Protein AF-A0A9P0TQM0-F1 (afdb_monomer)

pLDDT: mean 71.49, std 17.29, range [33.28, 93.62]

Foldseek 3Di:
DDDDDDPPDDPDDPFDDDPNDGDDPDPPPPDDDLPDFDDDDDDDDPCLVVDDPVVNCCCVPPVVVVVVVVCSVVVRDDDDPDDDDDDD

Solvent-accessible surface area (backbone atoms only — not comparable to full-atom values): 6316 Å² total; per-residue (Å²): 133,86,81,84,81,85,79,89,72,75,97,79,78,91,63,73,64,62,91,87,41,86,53,76,73,81,80,78,74,79,72,72,67,71,88,56,81,74,88,81,84,86,85,80,67,78,68,61,77,74,50,56,68,70,59,42,50,45,40,66,72,46,53,48,61,50,51,50,55,50,49,50,62,73,67,54,68,72,84,71,94,61,87,84,83,76,89,130

Mean predicted aligned error: 15.95 Å

Sequence (88 aa):
METGFVCSDELFGLTPVIRGVHIEPAHLVKKRSIDQPLRISIVYDHSVYRLEQEKFEMINNTILPDAVKFWEQALKVRKTGGPIRLNR

Structure (mmCIF, N/CA/C/O backbone):
data_AF-A0A9P0TQM0-F1
#
_entry.id   AF-A0A9P0TQM0-F1
#
loop_
_atom_site.group_PDB
_atom_site.id
_atom_site.type_symbol
_atom_site.label_atom_id
_atom_site.label_alt_id
_atom_site.label_comp_id
_atom_site.label_asym_id
_atom_site.label_entity_id
_atom_site.label_seq_id
_atom_site.pdbx_PDB_ins_code
_atom_site.Cartn_x
_atom_site.Cartn_y
_atom_site.Cartn_z
_atom_site.occupancy
_atom_site.B_iso_or_equiv
_atom_site.auth_seq_id
_atom_site.auth_comp_id
_atom_site.auth_asym_id
_atom_site.auth_atom_id
_atom_site.pdbx_PDB_model_num
ATOM 1 N N . MET A 1 1 ? -7.627 5.879 -74.582 1.00 33.50 1 MET A N 1
ATOM 2 C CA . MET A 1 1 ? -8.697 6.536 -73.810 1.00 33.50 1 MET A CA 1
ATOM 3 C C . MET A 1 1 ? -9.41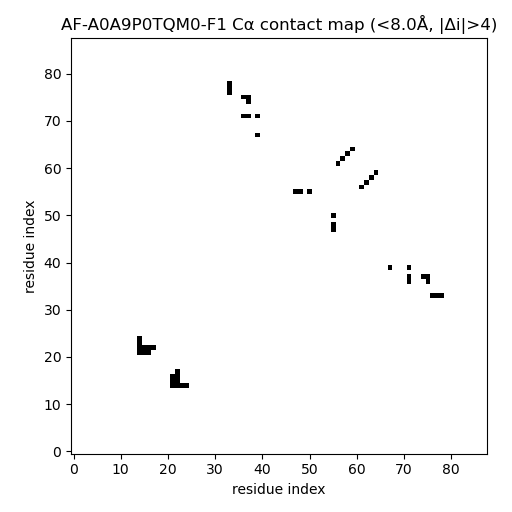2 5.408 -73.094 1.00 33.50 1 MET A C 1
ATOM 5 O O . MET A 1 1 ? -9.944 4.545 -73.771 1.00 33.50 1 MET A O 1
ATOM 9 N N . GLU A 1 2 ? -8.965 5.121 -71.870 1.00 40.28 2 GLU A N 1
ATOM 10 C CA . GLU A 1 2 ? -9.674 5.531 -70.638 1.00 40.28 2 GLU A CA 1
ATOM 11 C C . GLU A 1 2 ? -10.919 4.647 -70.456 1.00 40.28 2 GLU A C 1
ATOM 13 O O . GLU A 1 2 ? -11.756 4.601 -71.341 1.00 40.28 2 GLU A O 1
ATOM 18 N N . THR A 1 3 ? -11.108 3.852 -69.408 1.00 38.47 3 THR A N 1
ATOM 19 C CA . THR A 1 3 ? -10.579 3.833 -68.043 1.00 38.47 3 THR A CA 1
ATOM 20 C C . THR A 1 3 ? -10.681 2.390 -67.528 1.00 38.47 3 THR A C 1
ATOM 22 O O . THR A 1 3 ? -11.709 1.732 -67.679 1.00 38.47 3 THR A O 1
ATOM 25 N N . GLY A 1 4 ? -9.597 1.870 -66.949 1.00 35.94 4 GLY A N 1
ATOM 26 C CA . GLY A 1 4 ? -9.606 0.583 -66.255 1.00 35.94 4 GLY A CA 1
ATOM 27 C C . GLY A 1 4 ? -10.232 0.737 -64.873 1.00 35.94 4 GLY A C 1
ATOM 28 O O . GLY A 1 4 ? -9.904 1.674 -64.150 1.00 35.94 4 GLY A O 1
ATOM 29 N N . PHE A 1 5 ? -11.146 -0.177 -64.560 1.00 35.62 5 PHE A N 1
ATOM 30 C CA . PHE A 1 5 ? -11.902 -0.301 -63.319 1.00 35.62 5 PHE A CA 1
ATOM 31 C C . PHE A 1 5 ? -11.062 -0.058 -62.055 1.00 35.62 5 PHE A C 1
ATOM 33 O O . PHE A 1 5 ? -9.989 -0.630 -61.873 1.00 35.62 5 PHE A O 1
ATOM 40 N N . VAL A 1 6 ? -11.6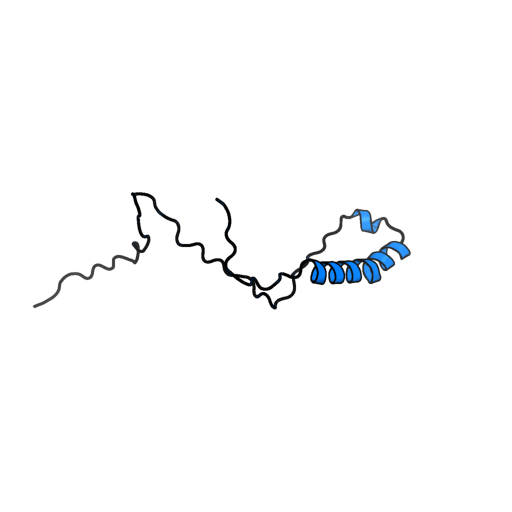13 0.752 -61.152 1.00 46.09 6 VAL A N 1
ATOM 41 C CA . VAL A 1 6 ? -11.140 0.901 -59.776 1.00 46.09 6 VAL A CA 1
ATOM 42 C C . VAL A 1 6 ? -11.520 -0.373 -59.019 1.00 46.09 6 VAL A C 1
ATOM 44 O O . VAL A 1 6 ? -12.691 -0.574 -58.708 1.00 46.09 6 VAL A O 1
ATOM 47 N N . CYS A 1 7 ? -10.550 -1.236 -58.719 1.00 33.28 7 CYS A N 1
ATOM 48 C CA . CYS A 1 7 ? -10.718 -2.237 -57.668 1.00 33.28 7 CYS A CA 1
ATOM 49 C C . CYS A 1 7 ? -10.332 -1.593 -56.338 1.00 33.28 7 CYS A C 1
ATOM 51 O O . CYS A 1 7 ? -9.157 -1.488 -55.985 1.00 33.28 7 CYS A O 1
ATOM 53 N N . SER A 1 8 ? -11.351 -1.123 -55.624 1.00 51.28 8 SER A N 1
ATOM 54 C CA . SER A 1 8 ? -11.309 -0.945 -54.180 1.00 51.28 8 SER A CA 1
ATOM 55 C C . SER A 1 8 ? -11.289 -2.332 -53.542 1.00 51.28 8 SER A C 1
ATOM 57 O O . SER A 1 8 ? -12.347 -2.873 -53.249 1.00 51.28 8 SER A O 1
ATOM 59 N N . ASP A 1 9 ? -10.104 -2.911 -53.368 1.00 42.66 9 ASP A N 1
ATOM 60 C CA . ASP A 1 9 ? -9.926 -4.049 -52.468 1.00 42.66 9 ASP A CA 1
ATOM 61 C C . ASP A 1 9 ? -9.102 -3.592 -51.268 1.00 42.66 9 ASP A C 1
ATOM 63 O O . ASP A 1 9 ? -7.970 -3.111 -51.372 1.00 42.66 9 ASP A O 1
ATOM 67 N N . GLU A 1 10 ? -9.784 -3.647 -50.133 1.00 42.28 10 GLU A N 1
ATOM 68 C CA . GLU A 1 10 ? -9.365 -3.215 -48.816 1.00 42.28 10 GLU A CA 1
ATOM 69 C C . GLU A 1 10 ? -8.027 -3.826 -48.393 1.00 42.28 10 GLU A C 1
ATOM 71 O O . GLU A 1 10 ? -7.663 -4.949 -48.742 1.00 42.28 10 GLU A O 1
ATOM 76 N N . LEU A 1 11 ? -7.303 -3.061 -47.573 1.00 47.88 11 LEU A N 1
ATOM 77 C CA . LEU A 1 11 ? -6.110 -3.479 -46.850 1.00 47.88 11 LEU A CA 1
ATOM 78 C C . LEU A 1 11 ? -6.356 -4.791 -46.079 1.00 47.88 11 LEU A C 1
ATOM 80 O O . LEU A 1 11 ? -6.737 -4.769 -44.911 1.00 47.88 11 LEU A O 1
ATOM 84 N N . PHE A 1 12 ? -6.057 -5.937 -46.682 1.00 39.97 12 PHE A N 1
A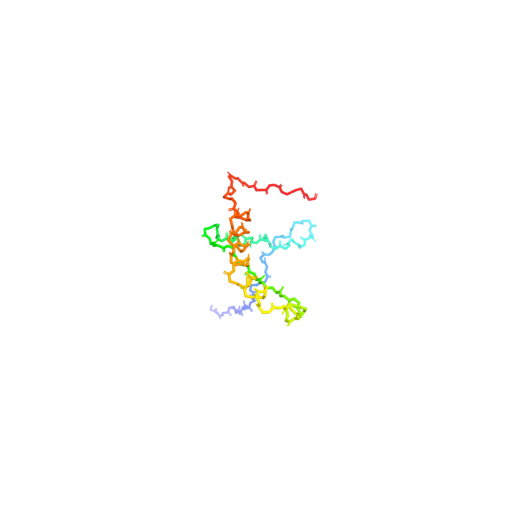TOM 85 C CA . PHE A 1 12 ? -6.000 -7.203 -45.957 1.00 39.97 12 PHE A CA 1
ATOM 86 C C . PHE A 1 12 ? -4.813 -8.039 -46.437 1.00 39.97 12 PHE A C 1
ATOM 88 O O . PHE A 1 12 ? -4.937 -8.946 -47.253 1.00 39.97 12 PHE A O 1
ATOM 95 N N . GLY A 1 13 ? -3.612 -7.701 -45.960 1.00 48.03 13 GLY A N 1
ATOM 96 C CA . GLY A 1 13 ? -2.410 -8.444 -46.356 1.00 48.03 13 GLY A CA 1
ATOM 97 C C . GLY A 1 13 ? -1.110 -8.096 -45.635 1.00 48.03 13 GLY A C 1
ATOM 98 O O . GLY A 1 13 ? -0.041 -8.400 -46.148 1.00 48.03 13 GLY A O 1
ATOM 99 N N . LEU A 1 14 ? -1.155 -7.459 -44.460 1.00 48.12 14 LEU A N 1
ATOM 100 C CA . LEU A 1 14 ? 0.055 -7.026 -43.741 1.00 48.12 14 LEU A CA 1
ATOM 101 C C . LEU A 1 14 ? 0.579 -8.045 -42.709 1.00 48.12 14 LEU A C 1
ATOM 103 O O . LEU A 1 14 ? 1.274 -7.653 -41.774 1.00 48.12 14 LEU A O 1
ATOM 107 N N . THR A 1 15 ? 0.276 -9.342 -42.834 1.00 51.66 15 THR A N 1
ATOM 108 C CA . THR A 1 15 ? 0.871 -10.360 -41.947 1.00 51.66 15 THR A CA 1
ATOM 109 C C . THR A 1 15 ? 1.979 -11.123 -42.675 1.00 51.66 15 THR A C 1
ATOM 111 O O . THR A 1 15 ? 1.678 -11.866 -43.612 1.00 51.66 15 THR A O 1
ATOM 114 N N . PRO A 1 16 ? 3.258 -10.984 -42.279 1.00 52.66 16 PRO A N 1
ATOM 115 C CA . PRO A 1 16 ? 4.336 -11.770 -42.864 1.00 52.66 16 PRO A CA 1
ATOM 116 C C . PRO A 1 16 ? 4.149 -13.252 -42.512 1.00 52.66 16 PRO A C 1
ATOM 118 O O . PRO A 1 16 ? 4.269 -13.654 -41.355 1.00 52.66 16 PRO A O 1
ATOM 121 N N . VAL A 1 17 ? 3.854 -14.075 -43.518 1.00 54.47 17 VAL A N 1
ATOM 122 C CA . VAL A 1 17 ? 3.748 -15.532 -43.371 1.00 54.47 17 VAL A CA 1
ATOM 123 C C . VAL A 1 17 ? 5.151 -16.128 -43.470 1.00 54.47 17 VAL A C 1
ATOM 125 O O . VAL A 1 17 ? 5.738 -16.191 -44.547 1.00 54.47 17 VAL A O 1
ATOM 128 N N . ILE A 1 18 ? 5.707 -16.585 -42.347 1.00 58.38 18 ILE A N 1
ATOM 129 C CA . ILE A 1 18 ? 6.965 -17.344 -42.328 1.00 58.38 18 ILE A CA 1
ATOM 130 C C . ILE A 1 18 ? 6.601 -18.822 -42.149 1.00 58.38 18 ILE A C 1
ATOM 132 O O . ILE A 1 18 ? 5.996 -19.201 -41.150 1.00 58.38 18 ILE A O 1
ATOM 136 N N . ARG A 1 19 ? 6.973 -19.667 -43.123 1.00 64.69 19 ARG A N 1
ATOM 137 C CA . ARG A 1 19 ? 6.749 -21.134 -43.120 1.00 64.69 19 ARG A CA 1
ATOM 138 C C . ARG A 1 19 ? 5.276 -21.570 -43.001 1.00 64.69 19 ARG A C 1
ATOM 140 O O . ARG A 1 19 ? 4.984 -22.565 -42.348 1.00 64.69 19 ARG A O 1
ATOM 147 N N . GLY A 1 20 ? 4.351 -20.839 -43.626 1.00 60.16 20 GLY A N 1
ATOM 148 C CA . GLY A 1 20 ? 2.930 -21.220 -43.672 1.00 60.16 20 GLY A CA 1
ATOM 149 C C . GLY A 1 20 ? 2.176 -21.068 -42.346 1.00 60.16 20 GLY A C 1
ATOM 150 O O . GLY A 1 20 ? 1.036 -21.509 -42.242 1.00 60.16 20 GLY A O 1
ATOM 151 N N . VAL A 1 21 ? 2.790 -20.438 -41.340 1.00 61.47 21 VAL A N 1
ATOM 152 C CA . VAL A 1 21 ? 2.148 -20.130 -40.061 1.00 61.47 21 VAL A CA 1
ATOM 153 C C . VAL A 1 21 ? 1.852 -18.637 -40.014 1.00 61.47 21 VAL A C 1
ATOM 155 O O . VAL A 1 21 ? 2.738 -17.811 -40.246 1.00 61.47 21 VAL A O 1
ATOM 158 N N . HIS A 1 22 ? 0.600 -18.293 -39.713 1.00 60.03 22 HIS A N 1
ATOM 159 C CA . HIS A 1 22 ? 0.203 -16.920 -39.429 1.00 60.03 22 HIS A CA 1
ATOM 160 C C . HIS A 1 22 ? 0.827 -16.519 -38.094 1.00 60.03 22 HIS A C 1
ATOM 162 O O . HIS A 1 22 ? 0.484 -17.055 -37.041 1.00 60.03 22 HIS A O 1
ATOM 168 N N . ILE A 1 23 ? 1.808 -15.624 -38.155 1.00 61.50 23 ILE A N 1
ATOM 169 C CA . ILE A 1 23 ? 2.423 -15.052 -36.966 1.00 61.50 23 ILE A CA 1
ATOM 170 C C . ILE A 1 23 ? 1.553 -13.865 -36.572 1.00 61.50 23 ILE A C 1
ATOM 172 O O . ILE A 1 23 ? 1.465 -12.891 -37.321 1.00 61.50 23 ILE A O 1
ATOM 176 N N . GLU A 1 24 ? 0.912 -13.961 -35.406 1.00 59.94 24 GLU A N 1
ATOM 177 C CA . GLU A 1 24 ? 0.261 -12.817 -34.768 1.00 59.94 24 GLU A CA 1
ATOM 178 C C . GLU A 1 24 ? 1.230 -11.624 -34.770 1.00 59.94 24 GLU A C 1
ATOM 180 O O . GLU A 1 24 ? 2.416 -11.807 -34.455 1.00 59.94 24 GLU A O 1
ATOM 185 N N . PRO A 1 25 ? 0.773 -10.414 -35.142 1.00 68.25 25 PRO A N 1
ATOM 186 C CA . PRO A 1 25 ? 1.634 -9.243 -35.199 1.00 68.25 25 PRO A CA 1
ATOM 187 C C . PRO A 1 25 ? 2.385 -9.085 -33.877 1.00 68.25 25 PRO A C 1
ATOM 189 O O . PRO A 1 25 ? 1.848 -9.388 -32.808 1.00 68.25 25 PRO A O 1
ATOM 192 N N . ALA A 1 26 ? 3.643 -8.632 -33.954 1.00 64.69 26 ALA A N 1
ATOM 193 C CA . ALA A 1 26 ? 4.501 -8.482 -32.784 1.00 64.69 26 ALA A CA 1
ATOM 194 C C . ALA A 1 26 ? 3.717 -7.782 -31.671 1.00 64.69 26 ALA A C 1
ATOM 196 O O . ALA A 1 26 ? 3.285 -6.643 -31.849 1.00 64.69 26 ALA A O 1
ATOM 197 N N . HIS A 1 27 ? 3.492 -8.487 -30.557 1.00 59.78 27 HIS A N 1
ATOM 198 C CA . HIS A 1 27 ? 2.697 -7.969 -29.455 1.00 59.78 27 HIS A CA 1
ATOM 199 C C . HIS A 1 27 ? 3.324 -6.648 -29.005 1.00 59.78 27 HIS A C 1
ATOM 201 O O . HIS A 1 27 ? 4.392 -6.632 -28.387 1.00 59.78 27 HIS A O 1
ATOM 207 N N . LEU A 1 28 ? 2.689 -5.529 -29.369 1.00 62.25 28 LEU A N 1
ATOM 208 C CA . LEU A 1 28 ? 3.132 -4.201 -28.977 1.00 62.25 28 LEU A CA 1
ATOM 209 C C . LEU A 1 28 ? 2.854 -4.074 -27.485 1.00 62.25 28 LEU A C 1
ATOM 211 O O . LEU A 1 28 ? 1.786 -3.621 -27.073 1.00 62.25 28 LEU A O 1
ATOM 215 N N . VAL A 1 29 ? 3.814 -4.509 -26.665 1.00 59.19 29 VAL A N 1
ATOM 216 C CA . VAL A 1 29 ? 3.778 -4.309 -25.218 1.00 59.19 29 VAL A CA 1
ATOM 217 C C . VAL A 1 29 ? 3.750 -2.800 -24.992 1.00 59.19 29 VAL A C 1
ATOM 219 O O . VAL A 1 29 ? 4.792 -2.140 -25.005 1.00 59.19 29 VAL A O 1
ATOM 222 N N . LYS A 1 30 ? 2.558 -2.231 -24.780 1.00 63.50 30 LYS A N 1
ATOM 223 C CA . LYS A 1 30 ? 2.411 -0.876 -24.249 1.00 63.50 30 LYS A CA 1
ATOM 224 C C . LYS A 1 30 ? 2.943 -0.911 -22.824 1.00 63.50 30 LYS A C 1
ATOM 226 O O . LYS A 1 30 ? 2.222 -1.220 -21.876 1.00 63.50 30 LYS A O 1
ATOM 231 N N . LYS A 1 31 ? 4.250 -0.674 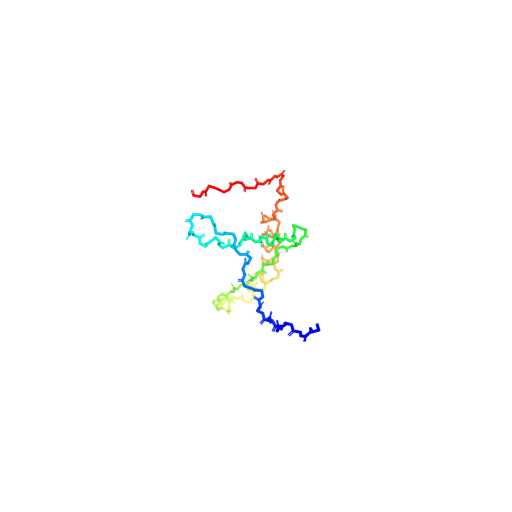-22.684 1.00 64.81 31 LYS A N 1
ATOM 232 C CA . LYS A 1 31 ? 4.891 -0.548 -21.379 1.00 64.81 31 LYS A CA 1
ATOM 233 C C . LYS A 1 31 ? 4.151 0.547 -20.621 1.00 64.81 31 LYS A C 1
ATOM 235 O O . LYS A 1 31 ? 3.982 1.657 -21.122 1.00 64.81 31 LYS A O 1
ATOM 240 N N . ARG A 1 32 ? 3.685 0.205 -19.423 1.00 62.34 32 ARG A N 1
ATOM 241 C CA . ARG A 1 32 ? 3.134 1.175 -18.476 1.00 62.34 32 ARG A CA 1
ATOM 242 C C . ARG A 1 32 ? 4.195 2.255 -18.247 1.00 62.34 32 ARG A C 1
ATOM 244 O O . ARG A 1 32 ? 5.382 1.922 -18.194 1.00 62.34 32 ARG A O 1
ATOM 251 N N . SER A 1 33 ? 3.790 3.522 -18.143 1.00 68.69 33 SER A N 1
ATOM 252 C CA . SER A 1 33 ? 4.736 4.579 -17.775 1.00 68.69 33 SER A CA 1
ATOM 253 C C . SER A 1 33 ? 5.345 4.227 -16.421 1.00 68.69 33 SER A C 1
ATOM 255 O O . SER A 1 33 ? 4.619 3.975 -15.462 1.00 68.69 33 SER A O 1
ATOM 257 N N . ILE A 1 34 ? 6.674 4.156 -16.362 1.00 67.50 34 ILE A N 1
ATOM 258 C CA . ILE A 1 34 ? 7.407 3.723 -15.163 1.00 67.50 34 ILE A CA 1
ATOM 259 C C . ILE A 1 34 ? 7.291 4.773 -14.051 1.00 67.50 34 ILE A C 1
ATOM 261 O O . ILE A 1 34 ? 7.434 4.458 -12.874 1.00 67.50 34 ILE A O 1
ATOM 265 N N . ASP A 1 35 ? 7.010 6.017 -14.433 1.00 70.75 35 ASP A N 1
ATOM 266 C CA . ASP A 1 35 ? 6.910 7.146 -13.517 1.00 70.75 35 ASP A CA 1
ATOM 267 C C . ASP A 1 35 ? 5.481 7.312 -12.950 1.00 70.75 35 ASP A C 1
ATOM 269 O O . ASP A 1 35 ? 5.255 8.168 -12.099 1.00 70.75 35 ASP A O 1
ATOM 273 N N . GLN A 1 36 ? 4.509 6.493 -13.382 1.00 73.38 36 GLN A N 1
ATOM 274 C CA . GLN A 1 36 ? 3.163 6.492 -12.802 1.00 73.38 36 GLN A CA 1
ATOM 275 C C . GLN A 1 36 ? 3.106 5.639 -11.522 1.00 73.38 36 GLN A C 1
ATOM 277 O O . GLN A 1 36 ? 3.642 4.526 -11.510 1.00 73.38 36 GLN A O 1
ATOM 282 N N . PRO A 1 37 ? 2.428 6.112 -10.458 1.00 70.19 37 PRO A N 1
ATOM 283 C CA . PRO A 1 37 ? 2.210 5.313 -9.257 1.00 70.19 37 PRO A CA 1
ATOM 284 C C . PRO A 1 37 ? 1.340 4.084 -9.559 1.00 70.19 37 PRO A C 1
ATOM 286 O O . PRO A 1 37 ? 0.518 4.082 -10.483 1.00 70.19 37 PRO A O 1
ATOM 289 N N . LEU A 1 38 ? 1.526 3.020 -8.775 1.00 76.31 38 LEU A N 1
ATOM 290 C CA . LEU A 1 38 ? 0.709 1.814 -8.877 1.00 76.31 38 LEU A CA 1
ATOM 291 C C . LEU A 1 38 ? -0.737 2.113 -8.484 1.00 76.31 38 LEU A C 1
ATOM 293 O O . LEU A 1 38 ? -0.999 2.763 -7.481 1.00 76.31 38 LEU A O 1
ATOM 297 N N . ARG A 1 39 ? -1.687 1.591 -9.261 1.00 79.88 39 ARG A N 1
ATOM 298 C CA . ARG A 1 39 ? -3.109 1.643 -8.908 1.00 79.88 39 ARG A CA 1
ATOM 299 C C . ARG A 1 39 ? -3.435 0.447 -8.020 1.00 79.88 39 ARG A C 1
ATOM 301 O O . ARG A 1 39 ? -3.477 -0.676 -8.519 1.00 79.88 39 ARG A O 1
ATOM 308 N N . ILE A 1 40 ? -3.649 0.691 -6.730 1.00 83.56 40 ILE A N 1
ATOM 309 C CA . ILE A 1 40 ? -4.037 -0.329 -5.748 1.00 83.56 40 ILE A CA 1
ATOM 310 C C . ILE A 1 40 ? -5.541 -0.201 -5.496 1.00 83.56 40 ILE A C 1
ATOM 312 O O . ILE A 1 40 ? -6.028 0.875 -5.161 1.00 83.56 40 ILE A O 1
ATOM 316 N N . SER A 1 41 ? -6.281 -1.293 -5.692 1.00 86.62 41 SER A N 1
ATOM 317 C CA . SER A 1 41 ? -7.696 -1.387 -5.324 1.00 86.62 41 SER A CA 1
ATOM 318 C C . SER A 1 41 ? -7.815 -2.239 -4.072 1.00 86.62 41 SER A C 1
ATOM 320 O O . SER A 1 41 ? -7.181 -3.288 -3.966 1.00 86.62 41 SER A O 1
ATOM 322 N N . ILE A 1 42 ? -8.608 -1.759 -3.125 1.00 83.69 42 ILE A N 1
ATOM 323 C CA . ILE A 1 42 ? -8.804 -2.382 -1.827 1.00 83.69 42 ILE A CA 1
ATOM 324 C C . ILE A 1 42 ? -10.235 -2.908 -1.775 1.00 83.69 42 ILE A C 1
A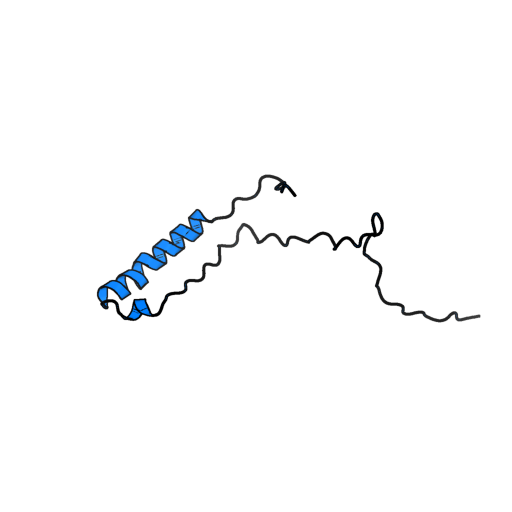TOM 326 O O . ILE A 1 42 ? -11.177 -2.154 -2.016 1.00 83.69 42 ILE A O 1
ATOM 330 N N . VAL A 1 43 ? -10.393 -4.189 -1.451 1.00 86.38 43 VAL A N 1
ATOM 331 C CA . VAL A 1 43 ? -11.700 -4.836 -1.304 1.00 86.38 43 VAL A CA 1
ATOM 332 C C . VAL A 1 43 ? -11.715 -5.596 0.012 1.00 86.38 43 VAL A C 1
ATOM 334 O O . VAL A 1 43 ? -10.830 -6.412 0.269 1.00 86.38 43 VAL A O 1
ATOM 337 N N . TYR A 1 44 ? -12.726 -5.320 0.831 1.00 82.62 44 TYR A N 1
ATOM 338 C CA . TYR A 1 44 ? -12.960 -6.015 2.089 1.00 82.62 44 TYR A CA 1
ATOM 339 C C . TYR A 1 44 ? -14.138 -6.956 1.982 1.00 82.62 44 TYR A C 1
ATOM 341 O O . TYR A 1 44 ? -15.094 -6.710 1.247 1.00 82.62 44 TYR A O 1
ATOM 349 N N . ASP A 1 45 ? -14.067 -8.004 2.786 1.00 88.62 45 ASP A N 1
ATOM 350 C CA . ASP A 1 45 ? -15.225 -8.818 3.091 1.00 88.62 45 ASP A CA 1
ATOM 351 C C . ASP A 1 45 ? -16.157 -8.097 4.085 1.00 88.62 45 ASP A C 1
ATOM 353 O O . ASP A 1 45 ? -15.736 -7.253 4.883 1.00 88.62 45 ASP A O 1
ATOM 357 N N . HIS A 1 46 ? -17.437 -8.463 4.067 1.00 87.81 46 HIS A N 1
ATOM 358 C CA . HIS A 1 46 ? -18.459 -7.872 4.932 1.00 87.81 46 HIS A CA 1
ATOM 359 C C . HIS A 1 46 ? -18.229 -8.142 6.428 1.00 87.81 46 HIS A C 1
ATOM 361 O O . HIS A 1 46 ? -18.809 -7.462 7.276 1.00 87.81 46 HIS A O 1
ATOM 367 N N . SER A 1 47 ? -17.376 -9.105 6.788 1.00 86.75 47 SER A N 1
ATOM 368 C CA . SER A 1 47 ? -16.989 -9.365 8.180 1.00 86.75 47 SER A CA 1
ATOM 369 C C . SER A 1 47 ? -16.385 -8.153 8.898 1.00 86.75 47 SER A C 1
ATOM 371 O O . SER A 1 47 ? -16.512 -8.054 10.118 1.00 86.75 47 SER A O 1
ATOM 373 N N . VAL A 1 48 ? -15.815 -7.190 8.167 1.00 82.88 48 VAL A N 1
ATOM 374 C CA . VAL A 1 48 ? -15.231 -5.964 8.736 1.00 82.88 48 VAL A CA 1
ATOM 375 C C . VAL A 1 48 ? -16.272 -5.112 9.478 1.00 82.88 48 VAL A C 1
ATOM 377 O O . VAL A 1 48 ? -15.938 -4.470 10.471 1.00 82.88 48 VAL A O 1
ATOM 380 N N . TYR A 1 49 ? -17.549 -5.172 9.085 1.00 82.88 49 TYR A N 1
ATOM 381 C CA . TYR A 1 49 ? -18.635 -4.443 9.757 1.00 82.88 49 TYR A CA 1
ATOM 382 C C . TYR A 1 49 ? -19.064 -5.058 11.097 1.00 82.88 49 TYR A C 1
ATOM 384 O O . TYR A 1 49 ? -19.850 -4.458 11.823 1.00 82.88 49 TYR A O 1
ATOM 392 N N . ARG A 1 50 ? -18.586 -6.265 11.428 1.00 89.88 50 ARG A N 1
ATOM 393 C CA . ARG A 1 50 ? -18.866 -6.929 12.714 1.00 89.88 50 ARG A CA 1
ATOM 394 C C . ARG A 1 50 ? -17.865 -6.557 13.808 1.00 89.88 50 ARG A C 1
ATOM 396 O O . ARG A 1 50 ? -18.013 -7.013 14.938 1.00 89.88 50 ARG A O 1
ATOM 403 N N . LEU A 1 51 ? -16.824 -5.802 13.465 1.00 88.44 51 LEU A N 1
ATOM 404 C CA . LEU A 1 51 ? -15.812 -5.357 14.413 1.00 88.44 51 LEU A CA 1
ATOM 405 C C . LEU A 1 51 ? -16.360 -4.245 15.310 1.00 88.44 51 LEU A C 1
ATOM 407 O O . LEU A 1 51 ? -17.254 -3.493 14.928 1.00 88.44 51 LEU A O 1
ATOM 411 N N . GLU A 1 52 ? -15.783 -4.129 16.503 1.00 93.62 52 GLU A N 1
ATOM 412 C CA . GLU A 1 52 ? -16.006 -2.973 17.369 1.00 93.62 52 GLU A CA 1
ATOM 413 C C . GLU A 1 52 ? -15.584 -1.686 16.651 1.00 93.62 52 GLU A C 1
ATOM 415 O O . GLU A 1 52 ? -14.588 -1.669 15.919 1.00 93.62 52 GLU A O 1
ATOM 420 N N . GLN A 1 53 ? -16.327 -0.606 16.901 1.00 90.62 53 GLN A N 1
ATOM 421 C CA . GLN A 1 53 ? -16.146 0.689 16.243 1.00 90.62 53 GLN A CA 1
ATOM 422 C C . GLN A 1 53 ? -14.692 1.186 16.313 1.00 90.62 53 GLN A C 1
ATOM 424 O O . GLN A 1 53 ? -14.139 1.612 15.304 1.00 90.62 53 GLN A O 1
ATOM 429 N N . GLU A 1 54 ? -14.042 1.041 17.469 1.00 92.88 54 GLU A N 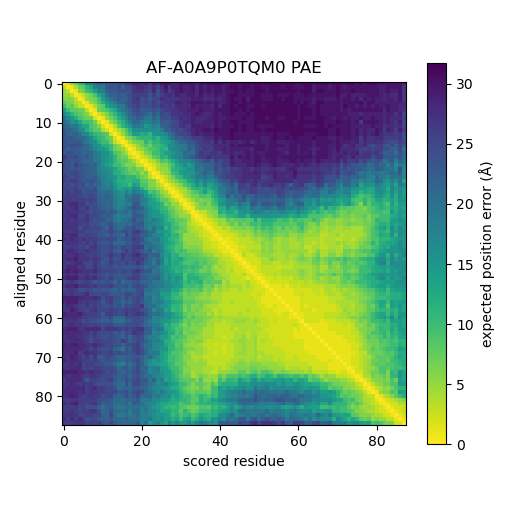1
ATOM 430 C CA . GLU A 1 54 ? -12.641 1.432 17.678 1.00 92.88 54 GLU A CA 1
ATOM 431 C C . GLU A 1 54 ? -11.681 0.704 16.722 1.00 92.88 54 GLU A C 1
ATOM 433 O O . GLU A 1 54 ? -10.807 1.312 16.101 1.00 92.88 54 GLU A O 1
ATOM 438 N N . LYS A 1 55 ? -11.872 -0.607 16.537 1.00 90.38 55 LYS A N 1
ATOM 439 C CA . LYS A 1 55 ? -11.044 -1.417 15.633 1.00 90.38 55 LYS A CA 1
ATOM 440 C C . LYS A 1 55 ? -11.306 -1.061 14.177 1.00 90.38 55 LYS A C 1
ATOM 442 O O . LYS A 1 55 ? -10.364 -1.004 13.388 1.00 90.38 55 LYS A O 1
ATOM 447 N N . PHE A 1 56 ? -12.566 -0.818 13.823 1.00 90.25 56 PHE A N 1
ATOM 448 C CA . PHE A 1 56 ? -12.939 -0.393 12.478 1.00 90.25 56 PHE A CA 1
ATOM 449 C C . PHE A 1 56 ? -12.290 0.950 12.117 1.00 90.25 56 PHE A C 1
ATOM 451 O O . PHE A 1 56 ? -11.676 1.077 11.056 1.00 90.25 56 PHE A O 1
ATOM 458 N N . GLU A 1 57 ? -12.354 1.923 13.027 1.00 91.12 57 GLU A N 1
ATOM 459 C CA . GLU A 1 57 ? -11.725 3.234 12.860 1.00 91.12 57 GLU A CA 1
ATOM 460 C C . GLU A 1 57 ? -10.205 3.130 12.757 1.00 91.12 57 GLU A C 1
ATOM 462 O O . GLU A 1 57 ? -9.615 3.736 11.863 1.00 91.12 57 GLU A O 1
ATOM 467 N N . MET A 1 58 ? -9.566 2.320 13.606 1.00 92.56 58 MET A N 1
ATOM 468 C CA . MET A 1 58 ? -8.119 2.097 13.550 1.00 92.56 58 MET A CA 1
ATOM 469 C C . MET A 1 58 ? -7.688 1.494 12.210 1.00 92.56 58 MET A C 1
ATOM 471 O O . MET A 1 58 ? -6.707 1.939 11.606 1.00 92.56 58 MET A O 1
ATOM 475 N N . ILE A 1 59 ? -8.422 0.488 11.724 1.00 89.38 59 ILE A N 1
ATOM 476 C CA . ILE A 1 59 ? -8.145 -0.123 10.425 1.00 89.38 59 ILE A CA 1
ATOM 477 C C . ILE A 1 59 ? -8.257 0.953 9.343 1.00 89.38 59 ILE A C 1
ATOM 479 O O . ILE A 1 59 ? -7.277 1.218 8.648 1.00 89.38 59 ILE A O 1
ATOM 483 N N . ASN A 1 60 ? -9.405 1.623 9.254 1.00 88.62 60 ASN A N 1
ATOM 484 C CA . ASN A 1 60 ? -9.700 2.547 8.166 1.00 88.62 60 ASN A CA 1
ATOM 485 C C . ASN A 1 60 ? -8.787 3.783 8.138 1.00 88.62 60 ASN A C 1
ATOM 487 O O . ASN A 1 60 ? -8.363 4.214 7.067 1.00 88.62 60 ASN A O 1
ATOM 491 N N . ASN A 1 61 ? -8.461 4.336 9.306 1.00 90.44 61 ASN A N 1
ATOM 492 C CA . ASN A 1 61 ? -7.758 5.614 9.402 1.00 90.44 61 ASN A CA 1
ATOM 493 C C . ASN A 1 61 ? -6.236 5.469 9.516 1.00 90.44 61 ASN A C 1
ATOM 495 O O . ASN A 1 61 ? -5.518 6.421 9.211 1.00 90.44 61 ASN A O 1
ATOM 499 N N . THR A 1 62 ? -5.728 4.313 9.951 1.00 92.38 62 THR A N 1
ATOM 500 C CA . THR A 1 62 ? -4.292 4.128 10.220 1.00 92.38 62 THR A CA 1
ATOM 501 C C . THR A 1 62 ? -3.716 2.962 9.435 1.00 92.38 62 THR A C 1
ATOM 503 O O . THR A 1 62 ? -2.843 3.156 8.591 1.00 92.38 62 THR A O 1
ATOM 506 N N . ILE A 1 63 ? -4.232 1.750 9.654 1.00 91.06 63 ILE A N 1
ATOM 507 C CA . ILE A 1 63 ? -3.613 0.537 9.103 1.00 91.06 63 ILE A CA 1
ATOM 508 C C . ILE A 1 63 ? -3.677 0.522 7.575 1.00 91.06 63 ILE A C 1
ATOM 510 O O . ILE A 1 63 ? -2.688 0.193 6.921 1.00 91.06 63 ILE A O 1
ATOM 514 N N . LEU A 1 64 ? -4.824 0.878 6.989 1.00 89.00 64 LEU A N 1
ATOM 515 C CA . LEU A 1 64 ? -4.996 0.806 5.538 1.00 89.00 64 LEU A CA 1
ATOM 516 C C . LEU A 1 64 ? -4.188 1.860 4.786 1.00 89.00 64 LEU A C 1
ATOM 518 O O . LEU A 1 64 ? -3.476 1.474 3.856 1.00 89.00 64 LEU A O 1
ATOM 522 N N . PRO A 1 65 ? -4.218 3.151 5.169 1.00 90.69 65 PRO A N 1
ATOM 523 C CA . PRO A 1 65 ? -3.361 4.146 4.536 1.00 90.69 65 PRO A CA 1
ATOM 524 C C . PRO A 1 65 ? -1.878 3.769 4.590 1.00 90.69 65 PRO A C 1
ATOM 526 O O . PRO A 1 65 ? -1.162 3.960 3.607 1.00 90.69 65 PRO A O 1
ATOM 529 N N . ASP A 1 66 ? -1.414 3.201 5.703 1.00 92.88 66 ASP A N 1
ATOM 530 C CA . ASP A 1 66 ? -0.010 2.826 5.857 1.00 92.88 66 ASP A CA 1
ATOM 531 C C . ASP A 1 66 ? 0.351 1.573 5.054 1.00 92.88 66 ASP A C 1
ATOM 533 O O . ASP A 1 66 ? 1.390 1.548 4.388 1.00 92.88 66 ASP A O 1
ATOM 537 N N . ALA A 1 67 ? -0.532 0.572 5.014 1.00 90.12 67 ALA A N 1
ATOM 538 C CA . ALA A 1 67 ? -0.360 -0.598 4.160 1.00 90.12 67 ALA A CA 1
ATOM 539 C C . ALA A 1 67 ? -0.309 -0.216 2.672 1.00 90.12 67 ALA A C 1
ATOM 541 O O . ALA A 1 67 ? 0.547 -0.711 1.939 1.00 90.12 67 ALA A O 1
ATOM 542 N N . VAL A 1 68 ? -1.184 0.687 2.219 1.00 88.19 68 VAL A N 1
ATOM 543 C CA . VAL A 1 68 ? -1.190 1.174 0.830 1.00 88.19 68 VAL A CA 1
ATOM 544 C C . VAL A 1 68 ? 0.139 1.834 0.492 1.00 88.19 68 VAL A C 1
ATOM 546 O O . VAL A 1 68 ? 0.783 1.424 -0.472 1.00 88.19 68 VAL A O 1
ATOM 549 N N . LYS A 1 69 ? 0.600 2.783 1.317 1.00 88.44 69 LYS A N 1
ATOM 550 C CA . LYS A 1 69 ?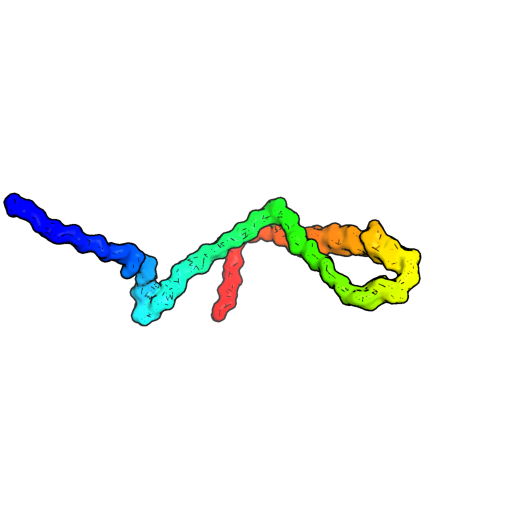 1.896 3.454 1.117 1.00 88.44 69 LYS A CA 1
ATOM 551 C C . LYS A 1 69 ? 3.049 2.455 1.059 1.00 88.44 69 LYS A C 1
ATOM 553 O O . LYS A 1 69 ? 3.923 2.572 0.200 1.00 88.44 69 LYS A O 1
ATOM 558 N N . PHE A 1 70 ? 3.052 1.469 1.957 1.00 90.50 70 PHE A N 1
ATOM 559 C CA . PHE A 1 70 ? 4.072 0.425 1.978 1.00 90.50 70 PHE A CA 1
ATOM 560 C C . PHE A 1 70 ? 4.098 -0.352 0.658 1.00 90.50 70 PHE A C 1
ATOM 562 O O . PHE A 1 70 ? 5.155 -0.491 0.042 1.00 90.50 70 PHE A O 1
ATOM 569 N N . TRP A 1 71 ? 2.941 -0.816 0.182 1.00 86.62 71 TRP A N 1
ATOM 570 C CA . TRP A 1 71 ? 2.859 -1.594 -1.053 1.00 86.62 71 TRP A CA 1
ATOM 571 C C . TRP A 1 71 ? 3.147 -0.766 -2.305 1.00 86.62 71 TRP A C 1
ATOM 573 O O . TRP A 1 71 ? 3.795 -1.274 -3.219 1.00 86.62 71 TRP A O 1
ATOM 583 N N . GLU A 1 72 ? 2.750 0.507 -2.348 1.00 84.62 72 GLU A N 1
ATOM 584 C CA . GLU A 1 72 ? 3.116 1.424 -3.436 1.00 84.62 72 GLU A CA 1
ATOM 585 C C . GLU A 1 72 ? 4.636 1.545 -3.592 1.00 84.62 72 GLU A C 1
ATOM 587 O O . GLU A 1 72 ? 5.157 1.549 -4.711 1.00 84.62 72 GLU A O 1
ATOM 592 N N . GLN A 1 73 ? 5.357 1.610 -2.472 1.00 83.19 73 GLN A N 1
ATOM 593 C CA . GLN A 1 73 ? 6.815 1.681 -2.460 1.00 83.19 73 GLN A CA 1
ATOM 594 C C . GLN A 1 73 ? 7.459 0.324 -2.760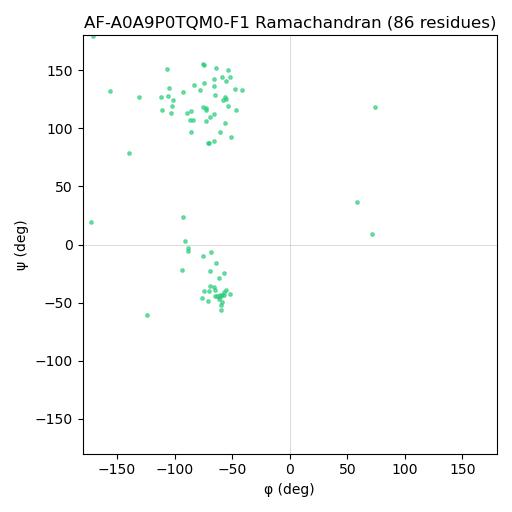 1.00 83.19 73 GLN A C 1
ATOM 596 O O . GLN A 1 73 ? 8.365 0.249 -3.592 1.00 83.19 73 GLN A O 1
ATOM 601 N N . ALA A 1 74 ? 6.982 -0.746 -2.121 1.00 85.88 74 ALA A N 1
ATOM 602 C CA . ALA A 1 74 ? 7.549 -2.087 -2.242 1.00 85.88 74 ALA A CA 1
ATOM 603 C C . ALA A 1 74 ? 7.387 -2.676 -3.651 1.00 85.88 74 ALA A C 1
ATOM 605 O O . ALA A 1 74 ? 8.282 -3.356 -4.151 1.00 85.88 74 ALA A O 1
ATOM 606 N N . LEU A 1 75 ? 6.262 -2.398 -4.314 1.00 82.12 75 LEU A N 1
ATOM 607 C CA . LEU A 1 75 ? 5.957 -2.912 -5.651 1.00 82.12 75 LEU A CA 1
ATOM 608 C C . LEU A 1 75 ? 6.424 -1.974 -6.775 1.00 82.12 75 LEU A C 1
ATOM 610 O O . LEU A 1 75 ? 6.188 -2.263 -7.954 1.00 82.12 75 LEU A O 1
ATOM 614 N N . LYS A 1 76 ? 7.090 -0.859 -6.446 1.00 75.62 76 LYS A N 1
ATOM 615 C CA . LYS A 1 76 ? 7.572 0.116 -7.428 1.00 75.62 76 LYS A CA 1
ATOM 616 C C . LYS A 1 76 ? 8.424 -0.570 -8.498 1.00 75.62 76 LYS A C 1
ATOM 618 O O . LYS A 1 76 ? 9.475 -1.153 -8.228 1.00 75.62 76 LYS A O 1
ATOM 623 N N . VAL A 1 77 ? 7.982 -0.472 -9.751 1.00 71.44 77 VAL A N 1
ATOM 624 C CA . VAL A 1 77 ? 8.674 -1.097 -10.881 1.00 71.44 77 VAL A CA 1
ATOM 625 C C . VAL A 1 77 ? 9.953 -0.315 -11.174 1.00 71.44 77 VAL A C 1
ATOM 627 O O . VAL A 1 77 ? 9.916 0.850 -11.565 1.00 71.44 77 VAL A O 1
ATOM 630 N N . ARG A 1 78 ? 11.110 -0.960 -11.002 1.00 69.31 78 ARG A N 1
ATOM 631 C CA . ARG A 1 78 ? 12.403 -0.378 -11.389 1.00 69.31 78 ARG A CA 1
ATOM 632 C C . ARG A 1 78 ? 12.497 -0.202 -12.908 1.00 69.31 78 ARG A C 1
ATOM 634 O O . ARG A 1 78 ? 12.060 -1.077 -13.662 1.00 69.31 78 ARG A O 1
ATOM 641 N N . LYS A 1 79 ? 13.127 0.892 -13.364 1.00 68.50 79 LYS A N 1
ATOM 642 C CA . LYS A 1 79 ? 13.477 1.064 -14.785 1.00 68.50 79 LYS A CA 1
ATOM 643 C C . LYS A 1 79 ? 14.334 -0.121 -15.218 1.00 68.50 79 LYS A C 1
ATOM 645 O O . LYS A 1 79 ? 15.305 -0.475 -14.553 1.00 68.50 79 LYS A O 1
ATOM 650 N N . THR A 1 80 ? 13.939 -0.783 -16.299 1.00 64.31 80 THR A N 1
ATOM 651 C CA . THR A 1 80 ? 14.699 -1.926 -16.798 1.00 64.31 80 THR A CA 1
ATOM 652 C C . THR A 1 80 ? 15.952 -1.400 -17.493 1.00 64.31 80 THR A C 1
ATOM 654 O O . THR A 1 80 ? 15.835 -0.672 -18.472 1.00 64.31 80 THR A O 1
ATOM 657 N N . GLY A 1 81 ? 17.139 -1.756 -16.994 1.00 73.19 81 GLY A N 1
ATOM 658 C CA . GLY A 1 81 ? 18.423 -1.330 -17.576 1.00 73.19 81 GLY A CA 1
ATOM 659 C C . GLY A 1 81 ? 18.729 -1.934 -18.954 1.00 73.19 81 GLY A C 1
ATOM 660 O O . GLY A 1 81 ? 19.703 -1.552 -19.587 1.00 73.19 81 GLY A O 1
ATOM 661 N N . GLY A 1 82 ? 17.901 -2.870 -19.427 1.00 74.50 82 GLY A N 1
ATOM 662 C CA . GLY A 1 82 ? 18.038 -3.538 -20.718 1.00 74.50 82 GLY A CA 1
ATOM 663 C C . GLY A 1 82 ? 16.809 -4.395 -21.052 1.00 74.50 82 GLY A C 1
ATOM 664 O O . GLY A 1 82 ? 15.856 -4.441 -20.270 1.00 74.50 82 GLY A O 1
ATOM 665 N N . PRO A 1 83 ? 16.781 -5.063 -22.214 1.00 76.31 83 PRO A N 1
ATOM 666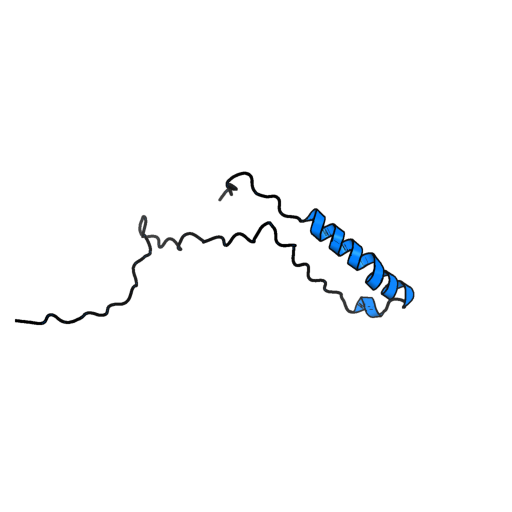 C CA . PRO A 1 83 ? 15.670 -5.931 -22.602 1.00 76.31 83 PRO A CA 1
ATOM 667 C C . PRO A 1 83 ? 15.548 -7.154 -21.673 1.00 76.31 83 PRO A C 1
ATOM 669 O O . PRO A 1 83 ? 16.517 -7.882 -21.462 1.00 76.31 83 PRO A O 1
ATOM 672 N N . ILE A 1 84 ? 14.345 -7.401 -21.132 1.00 75.44 84 ILE A N 1
ATOM 673 C CA . ILE A 1 84 ? 14.039 -8.613 -20.350 1.00 75.44 84 ILE A CA 1
ATOM 674 C C . ILE A 1 84 ? 13.960 -9.790 -21.321 1.00 75.44 84 ILE A C 1
ATOM 676 O O . ILE A 1 84 ? 13.100 -9.807 -22.201 1.00 75.44 84 ILE A O 1
ATOM 680 N N . ARG A 1 85 ? 14.848 -10.774 -21.167 1.00 80.44 85 ARG A N 1
ATOM 681 C CA . ARG A 1 85 ? 14.800 -12.016 -21.944 1.00 80.44 85 ARG A CA 1
ATOM 682 C C . ARG A 1 85 ? 13.921 -13.009 -21.194 1.00 80.44 85 ARG A C 1
ATOM 684 O O . ARG A 1 85 ? 14.266 -13.422 -20.092 1.00 80.44 85 ARG A O 1
ATOM 691 N N . LEU A 1 86 ? 12.778 -13.344 -21.777 1.00 77.31 86 LEU A N 1
ATOM 692 C CA . LEU A 1 86 ? 11.904 -14.393 -21.266 1.00 77.31 86 LEU A CA 1
ATOM 693 C C . LEU A 1 86 ? 12.276 -15.700 -21.960 1.00 77.31 86 LEU A C 1
ATOM 695 O O . LEU A 1 86 ? 12.418 -15.723 -23.183 1.00 77.31 86 LEU A O 1
ATOM 699 N N . ASN A 1 87 ? 12.459 -16.759 -21.176 1.00 67.06 87 ASN A N 1
ATOM 700 C CA . ASN A 1 87 ? 12.581 -18.100 -21.729 1.00 67.06 87 ASN A CA 1
ATOM 701 C C . ASN A 1 87 ? 11.187 -18.564 -22.162 1.00 67.06 87 ASN A C 1
ATOM 703 O O . ASN A 1 87 ? 10.207 -18.265 -21.475 1.00 67.06 87 ASN A O 1
ATOM 707 N N . ARG A 1 88 ? 11.109 -19.226 -23.311 1.00 62.38 88 ARG A N 1
ATOM 708 C CA . ARG A 1 88 ? 9.857 -19.685 -23.911 1.00 62.38 88 ARG A CA 1
ATOM 709 C C . ARG A 1 88 ? 9.825 -21.200 -23.945 1.00 62.38 88 ARG A C 1
ATOM 711 O O . ARG A 1 88 ? 10.901 -21.778 -24.209 1.00 62.38 88 ARG A O 1
#

Radius of gyration: 26.9 Å; Cα contacts (8 Å, |Δi|>4): 26; chains: 1; bounding box: 37×28×92 Å

Organism: Pieris brassicae (NCBI:txid7116)

Secondary structure (DSSP, 8-state):
----------S-----EETTEE--------PPPTTSPP-------GGGGGS-HHHHHHIIIIIHHHHHHHHHHHT--PPPSS------